Protein AF-A0A7K0P2C0-F1 (afdb_monomer)

Sequence (47 aa):
IEVHLSNPASREEFRHLSVVSAVATGTIAGFGVESYLLALRAIAAGV

Foldseek 3Di:
DAEEQQAQCVDDPVSPDDPCCVPDPHYFHHNHPCRVVVVVVVVVVVD

Mean predicted aligned error: 1.85 Å

pLDDT: mean 97.74, std 2.55, range [81.31, 98.75]

Nearest PDB structures (foldseek):
  3n59-assembly2_N  TM=9.822E-01  e=4.107E-04  Mycobacterium tuberculosis
  3n7a-assembly1_C  TM=9.872E-01  e=5.056E-04  Mycobacterium tuberculosis
  6smf-assembly1_A  TM=9.787E-01  e=8.214E-04  Zymomonas mobilis subsp. mobilis ZM4 = ATCC 31821
  2uyg-assembly1_D  TM=1.002E+00  e=2.861E-03  Thermus thermophilus HB8
  3lwz-assembly1_C  TM=9.619E-01  e=6.573E-03  Yersinia pestis CO92

Radius of gyration: 10.91 Å; Cα contacts (8 Å, |Δi|>4): 58; chains: 1; bounding box: 28×12×23 Å

Secondary structure (DSSP, 8-state):
-EEESS-GGGS-GGGS--SSTTTSS-EEESSTTHHHHHHHHHHHTT-

Structure (mmCIF, N/CA/C/O backbone):
data_AF-A0A7K0P2C0-F1
#
_entry.id   AF-A0A7K0P2C0-F1
#
loop_
_atom_site.group_PDB
_atom_site.id
_atom_site.type_symbol
_atom_site.label_atom_id
_atom_site.label_alt_id
_atom_site.label_comp_id
_atom_site.label_asym_id
_atom_site.label_entity_id
_atom_site.label_seq_id
_atom_site.pdbx_PDB_ins_code
_atom_site.Cartn_x
_atom_site.Cartn_y
_atom_site.Cartn_z
_atom_site.occupancy
_atom_site.B_iso_or_equiv
_atom_site.auth_seq_id
_atom_site.auth_comp_id
_atom_site.auth_asym_id
_atom_site.auth_atom_id
_atom_site.pdbx_PDB_model_num
ATOM 1 N N . ILE A 1 1 ? -2.153 1.695 7.072 1.00 97.75 1 ILE A N 1
ATOM 2 C CA . ILE A 1 1 ? -2.242 0.954 5.789 1.00 97.75 1 ILE A CA 1
ATOM 3 C C . ILE A 1 1 ? -1.319 1.609 4.770 1.00 97.75 1 ILE A C 1
ATOM 5 O O . ILE A 1 1 ? -1.427 2.810 4.561 1.00 97.75 1 ILE A O 1
ATOM 9 N N . GLU A 1 2 ? -0.394 0.847 4.194 1.00 98.56 2 GLU A N 1
ATOM 10 C CA . GLU A 1 2 ? 0.481 1.261 3.092 1.00 98.56 2 GLU A CA 1
ATOM 11 C C . GLU A 1 2 ? -0.206 1.006 1.743 1.00 98.56 2 GLU A C 1
ATOM 13 O O . GLU A 1 2 ? -0.890 -0.004 1.571 1.00 98.56 2 GLU A O 1
ATOM 18 N N . VAL A 1 3 ? -0.036 1.921 0.784 1.00 98.69 3 VAL A N 1
ATOM 19 C CA . VAL A 1 3 ? -0.744 1.891 -0.503 1.00 98.69 3 VAL A CA 1
ATOM 20 C C . VAL A 1 3 ? 0.228 2.021 -1.670 1.00 98.69 3 VAL A C 1
ATOM 22 O O . VAL A 1 3 ? 1.029 2.952 -1.715 1.00 98.69 3 VAL A O 1
ATOM 25 N N . HIS A 1 4 ? 0.082 1.136 -2.659 1.00 98.75 4 HIS A N 1
ATOM 26 C CA . HIS A 1 4 ? 0.759 1.204 -3.955 1.00 98.75 4 HIS A CA 1
ATOM 27 C C . HIS A 1 4 ? -0.257 1.139 -5.101 1.00 98.75 4 HIS A C 1
ATOM 29 O O . HIS A 1 4 ? -1.162 0.300 -5.107 1.00 98.75 4 HIS A O 1
ATOM 35 N N . LEU A 1 5 ? -0.100 2.004 -6.110 1.00 98.62 5 LEU A N 1
ATOM 36 C CA . LEU A 1 5 ? -0.964 1.980 -7.297 1.00 98.62 5 LEU A CA 1
ATOM 37 C C . LEU A 1 5 ? -0.656 0.752 -8.169 1.00 98.62 5 LEU A C 1
ATOM 39 O O . LEU A 1 5 ? -1.543 -0.030 -8.495 1.00 98.62 5 LEU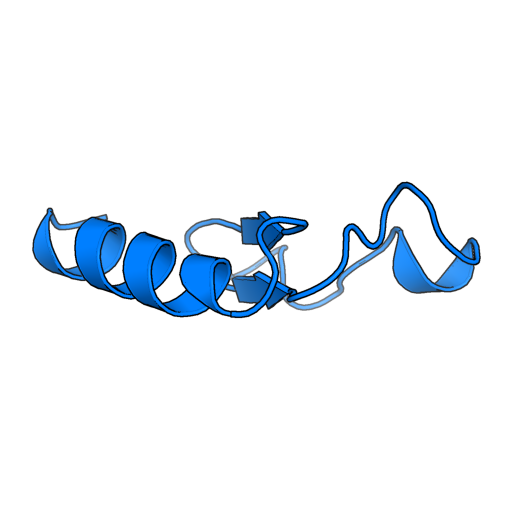 A O 1
ATOM 43 N N . SER A 1 6 ? 0.615 0.560 -8.530 1.00 98.50 6 SER A N 1
ATOM 44 C CA . SER A 1 6 ? 1.087 -0.649 -9.219 1.00 98.50 6 SER A CA 1
ATOM 45 C C . SER A 1 6 ? 1.358 -1.780 -8.228 1.00 98.50 6 SER A C 1
ATOM 47 O O . SER A 1 6 ? 1.467 -1.520 -7.035 1.00 98.50 6 SER A O 1
ATOM 49 N N . ASN A 1 7 ? 1.537 -3.011 -8.711 1.00 98.31 7 ASN A N 1
ATOM 50 C CA . ASN A 1 7 ? 2.031 -4.120 -7.895 1.00 98.31 7 ASN A CA 1
ATOM 51 C C . ASN A 1 7 ? 3.575 -4.072 -7.825 1.00 98.31 7 ASN A C 1
ATOM 53 O O . ASN A 1 7 ? 4.218 -4.330 -8.845 1.00 98.31 7 ASN A O 1
ATOM 57 N N . PRO A 1 8 ? 4.201 -3.745 -6.676 1.00 98.31 8 PRO A N 1
ATOM 58 C CA . PRO A 1 8 ? 5.657 -3.720 -6.566 1.00 98.31 8 PRO A CA 1
ATOM 59 C C . PRO A 1 8 ? 6.300 -5.095 -6.785 1.00 98.31 8 PRO A C 1
ATOM 61 O O . PRO A 1 8 ? 7.401 -5.152 -7.318 1.00 98.31 8 PRO A O 1
ATOM 64 N N . ALA A 1 9 ? 5.605 -6.194 -6.468 1.00 97.62 9 ALA A N 1
ATOM 65 C CA . ALA A 1 9 ? 6.124 -7.555 -6.630 1.00 97.62 9 ALA A CA 1
ATOM 66 C C . ALA A 1 9 ? 6.237 -8.006 -8.100 1.00 97.62 9 ALA A C 1
ATOM 68 O O . ALA A 1 9 ? 6.949 -8.958 -8.399 1.00 97.62 9 ALA A O 1
ATOM 69 N N . SER A 1 10 ? 5.557 -7.331 -9.035 1.00 98.12 10 SER A N 1
ATOM 70 C CA . SER A 1 10 ? 5.645 -7.616 -10.478 1.00 98.12 10 SER A CA 1
ATOM 71 C C . SER A 1 10 ? 6.578 -6.649 -11.216 1.00 98.12 10 SER A C 1
ATOM 73 O O . SER A 1 10 ? 6.440 -6.446 -12.423 1.00 98.12 10 SER A O 1
ATOM 75 N N . ARG A 1 11 ? 7.452 -5.963 -10.478 1.00 98.19 11 ARG A N 1
ATOM 76 C CA . ARG A 1 11 ? 8.287 -4.862 -10.962 1.00 98.19 11 ARG A CA 1
ATOM 77 C C . ARG A 1 11 ? 9.763 -5.105 -10.642 1.00 98.19 11 ARG A C 1
ATOM 79 O O . ARG A 1 11 ? 10.151 -6.220 -10.314 1.00 98.19 11 ARG A O 1
ATOM 86 N N . GLU A 1 12 ? 10.595 -4.081 -10.803 1.00 98.62 12 GLU A N 1
ATOM 87 C CA . GLU A 1 12 ? 12.026 -4.120 -10.501 1.00 98.62 12 GLU A CA 1
ATOM 88 C C . GLU A 1 12 ? 12.283 -4.619 -9.064 1.00 98.62 12 GLU A C 1
ATOM 90 O O . GLU A 1 12 ? 11.582 -4.208 -8.139 1.00 98.62 12 GLU A O 1
ATOM 95 N N . GLU A 1 13 ? 13.304 -5.462 -8.870 1.00 98.44 13 GLU A N 1
ATOM 96 C CA . GLU A 1 13 ? 13.594 -6.165 -7.603 1.00 98.44 13 GLU A CA 1
ATOM 97 C C . GLU A 1 13 ? 13.658 -5.234 -6.385 1.00 98.44 13 GLU A C 1
ATOM 99 O O . GLU A 1 13 ? 13.095 -5.528 -5.332 1.00 98.44 13 GLU A O 1
ATOM 104 N N . PHE A 1 14 ? 14.249 -4.046 -6.542 1.00 98.06 14 PHE A N 1
ATOM 105 C CA . PHE A 1 14 ? 14.369 -3.080 -5.446 1.00 98.06 14 PHE A CA 1
ATOM 106 C C . PHE A 1 14 ? 13.018 -2.574 -4.906 1.00 98.06 14 PHE A C 1
ATOM 108 O O . PHE A 1 14 ? 12.979 -1.954 -3.848 1.00 98.06 14 PHE A O 1
ATOM 115 N N . ARG A 1 15 ? 11.906 -2.802 -5.619 1.00 98.25 15 ARG A N 1
ATOM 116 C CA . ARG A 1 15 ? 10.553 -2.415 -5.190 1.00 98.25 15 ARG A CA 1
ATOM 117 C C . ARG A 1 15 ? 9.839 -3.502 -4.396 1.00 98.25 15 ARG A C 1
ATOM 119 O O . ARG A 1 15 ? 8.781 -3.229 -3.839 1.00 98.25 15 ARG A O 1
ATOM 126 N N . HIS A 1 16 ? 10.370 -4.722 -4.366 1.00 98.06 16 HIS A N 1
ATOM 127 C CA . HIS A 1 16 ? 9.705 -5.862 -3.726 1.00 98.06 16 HIS A CA 1
ATOM 128 C C . HIS A 1 16 ? 9.715 -5.737 -2.200 1.00 98.06 16 HIS A C 1
ATOM 130 O O . HIS A 1 16 ? 8.823 -6.259 -1.537 1.00 98.06 16 HIS A O 1
ATOM 136 N N . LEU A 1 17 ? 10.697 -5.014 -1.650 1.00 97.38 17 LEU A N 1
ATOM 137 C CA . LEU A 1 17 ? 10.839 -4.778 -0.219 1.00 97.38 17 LEU A CA 1
ATOM 138 C C . LEU A 1 17 ? 10.396 -3.360 0.154 1.00 97.38 17 LEU A C 1
ATOM 140 O O . LEU A 1 17 ? 11.049 -2.378 -0.196 1.00 97.38 17 LEU A O 1
ATOM 144 N N . SER A 1 18 ? 9.327 -3.262 0.941 1.00 97.81 18 SER A N 1
ATOM 145 C CA . SER A 1 18 ? 8.975 -2.025 1.634 1.00 97.81 18 SER A CA 1
ATOM 146 C C . SER A 1 18 ? 9.527 -2.035 3.054 1.00 97.81 18 SER A C 1
ATOM 148 O O . SER A 1 18 ? 9.232 -2.929 3.846 1.00 97.81 18 SER A O 1
ATOM 150 N N . VAL A 1 19 ? 10.287 -0.998 3.398 1.00 97.62 19 VAL A N 1
ATOM 151 C CA . VAL A 1 19 ? 10.755 -0.757 4.774 1.00 97.62 19 VAL A CA 1
ATOM 152 C C . VAL A 1 19 ? 9.662 -0.169 5.675 1.00 97.62 19 VAL A C 1
ATOM 154 O O . VAL A 1 19 ? 9.831 -0.117 6.889 1.00 97.62 19 VAL A O 1
ATOM 157 N N . VAL A 1 20 ? 8.538 0.264 5.095 1.00 97.94 20 VAL A N 1
ATOM 158 C CA . VAL A 1 20 ? 7.386 0.823 5.820 1.00 97.94 20 VAL A CA 1
ATOM 159 C C . VAL A 1 20 ? 6.395 -0.278 6.202 1.00 97.94 20 VAL A C 1
ATOM 161 O O . VAL A 1 20 ? 5.816 -0.222 7.288 1.00 97.94 20 VAL A O 1
ATOM 164 N N . SER A 1 21 ? 6.254 -1.317 5.369 1.00 97.06 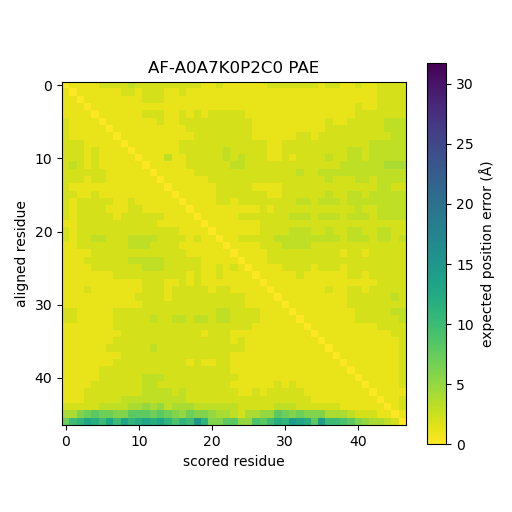21 SER A N 1
ATOM 165 C CA . SER A 1 21 ? 5.302 -2.418 5.590 1.00 97.06 21 SER A CA 1
ATOM 166 C C . SER A 1 21 ? 5.492 -3.116 6.939 1.00 97.06 21 SER A C 1
ATOM 168 O O . SER A 1 21 ? 4.523 -3.616 7.497 1.00 97.06 21 SER A O 1
ATOM 170 N N . ALA A 1 22 ? 6.707 -3.100 7.500 1.00 96.88 22 ALA A N 1
ATOM 171 C CA . ALA A 1 22 ? 7.012 -3.689 8.805 1.00 96.88 22 ALA A CA 1
ATOM 172 C C . ALA A 1 22 ? 6.269 -3.033 9.987 1.00 96.88 22 ALA A C 1
ATOM 174 O O . ALA A 1 22 ? 6.104 -3.666 11.026 1.00 96.88 22 ALA A O 1
ATOM 175 N N . VAL A 1 23 ? 5.837 -1.776 9.846 1.00 98.06 23 VAL A N 1
ATOM 176 C CA . VAL A 1 23 ? 5.120 -1.021 10.894 1.00 98.06 23 VAL A CA 1
ATOM 177 C C . VAL A 1 23 ? 3.742 -0.534 10.440 1.00 98.06 23 VAL A C 1
ATOM 179 O O . VAL A 1 23 ? 3.042 0.146 11.188 1.00 98.06 23 VAL A O 1
ATOM 182 N N . ALA A 1 24 ? 3.330 -0.866 9.216 1.00 98.00 24 ALA A N 1
ATOM 183 C CA . ALA A 1 24 ? 1.995 -0.570 8.722 1.00 98.00 24 ALA A CA 1
ATOM 184 C C . ALA A 1 24 ? 1.001 -1.649 9.178 1.00 98.00 24 ALA A C 1
ATOM 186 O O . ALA A 1 24 ? 1.315 -2.832 9.189 1.00 98.00 24 ALA A O 1
ATOM 187 N N . THR A 1 25 ? -0.246 -1.256 9.446 1.00 97.81 25 THR A N 1
ATOM 188 C CA . THR A 1 25 ? -1.363 -2.183 9.726 1.00 97.81 25 THR A CA 1
ATOM 189 C C . THR A 1 25 ? -1.580 -3.244 8.631 1.00 97.81 25 THR A C 1
ATOM 191 O O . THR A 1 25 ? -2.109 -4.318 8.885 1.00 97.81 25 THR A O 1
ATOM 194 N N . GLY A 1 26 ? -1.205 -2.932 7.390 1.00 97.25 26 GLY A N 1
ATOM 195 C CA . GLY A 1 26 ? -1.363 -3.793 6.220 1.00 97.25 26 GLY A CA 1
ATOM 196 C C . GLY A 1 26 ? -1.002 -3.044 4.939 1.00 97.25 26 GLY A C 1
ATOM 197 O O . GLY A 1 26 ? -0.875 -1.814 4.964 1.00 97.25 26 GLY A O 1
ATOM 198 N N . THR A 1 27 ? -0.876 -3.773 3.830 1.00 98.06 27 THR A N 1
ATOM 199 C CA . THR A 1 27 ? -0.460 -3.235 2.525 1.00 98.06 27 THR A CA 1
ATOM 200 C C . THR A 1 27 ? -1.487 -3.571 1.449 1.00 98.06 27 THR A C 1
ATOM 202 O O . THR A 1 27 ? -1.940 -4.709 1.349 1.00 98.06 27 THR A O 1
ATOM 205 N N . ILE A 1 28 ? -1.838 -2.582 0.623 1.00 98.50 28 ILE A N 1
ATOM 206 C CA . ILE A 1 28 ? -2.709 -2.734 -0.550 1.00 98.50 28 ILE A CA 1
ATOM 207 C C . ILE A 1 28 ? -1.930 -2.286 -1.786 1.00 98.50 28 ILE A C 1
ATOM 209 O O . ILE A 1 28 ? -1.442 -1.158 -1.844 1.00 98.50 28 ILE A 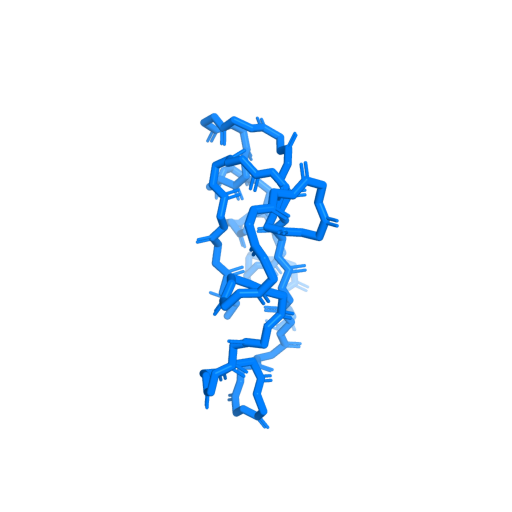O 1
ATOM 213 N N . ALA A 1 29 ? -1.812 -3.162 -2.782 1.00 98.44 29 ALA A N 1
ATOM 214 C CA . ALA A 1 29 ? -0.988 -2.929 -3.961 1.00 98.44 29 ALA A CA 1
ATOM 215 C C . ALA A 1 29 ? -1.620 -3.507 -5.233 1.00 98.44 29 ALA A C 1
ATOM 217 O O . ALA A 1 29 ? -2.191 -4.593 -5.200 1.00 98.44 29 ALA A O 1
ATOM 218 N N . GLY A 1 30 ? -1.460 -2.813 -6.363 1.00 98.62 30 GLY A N 1
ATOM 219 C CA . GLY A 1 30 ? -1.805 -3.345 -7.688 1.00 98.62 30 GLY A CA 1
ATOM 220 C C . GLY A 1 30 ? -3.208 -3.038 -8.211 1.00 98.62 30 GLY A C 1
ATOM 221 O O . GLY A 1 30 ? -3.538 -3.501 -9.299 1.00 98.62 30 GLY A O 1
ATOM 222 N N . PHE A 1 31 ? -4.009 -2.237 -7.505 1.00 98.56 31 PHE A N 1
ATOM 223 C CA . PHE A 1 31 ? -5.374 -1.880 -7.919 1.00 98.56 31 PHE A CA 1
ATOM 224 C C . PHE A 1 31 ? -5.475 -0.483 -8.556 1.00 98.56 31 PHE A C 1
ATOM 226 O O . PHE A 1 31 ? -6.562 0.072 -8.699 1.00 98.56 31 PHE A O 1
ATOM 233 N N . GLY A 1 32 ? -4.351 0.120 -8.947 1.00 98.38 32 GLY A N 1
ATOM 234 C CA . GLY A 1 32 ? -4.332 1.478 -9.482 1.00 98.38 32 GLY A CA 1
ATOM 235 C C . GLY A 1 32 ? -4.826 2.490 -8.448 1.00 98.38 32 GLY A C 1
ATOM 236 O O . GLY A 1 32 ? -4.462 2.427 -7.275 1.00 98.38 32 GLY A O 1
ATOM 237 N N . VAL A 1 33 ? -5.658 3.436 -8.880 1.00 98.31 33 VAL A N 1
ATOM 238 C CA . VAL A 1 33 ? -6.242 4.449 -7.985 1.00 98.31 33 VAL A CA 1
ATOM 239 C C . VAL A 1 33 ? -7.203 3.849 -6.95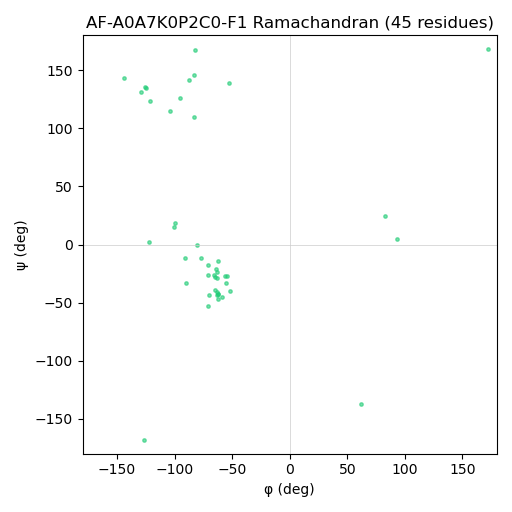2 1.00 98.31 33 VAL A C 1
ATOM 241 O O . VAL A 1 33 ? -7.314 4.380 -5.847 1.00 98.31 33 VAL A O 1
ATOM 244 N N . GLU A 1 34 ? -7.819 2.701 -7.253 1.00 98.69 34 GLU A N 1
ATOM 245 C CA . GLU A 1 34 ? -8.741 2.008 -6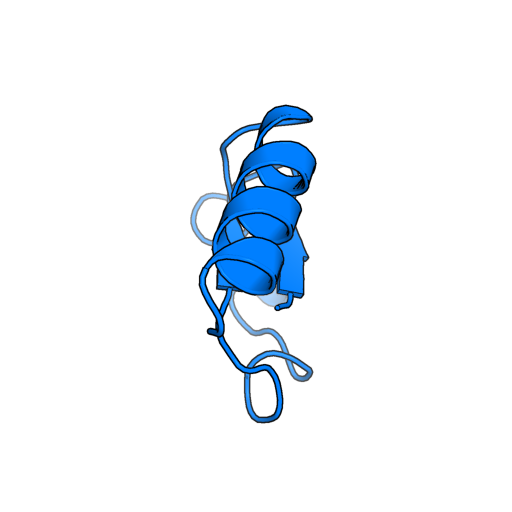.342 1.00 98.69 34 GLU A CA 1
ATOM 246 C C . GLU A 1 34 ? -8.051 1.530 -5.057 1.00 98.69 34 GLU A C 1
ATOM 248 O O . GLU A 1 34 ? -8.711 1.377 -4.028 1.00 98.69 34 GLU A O 1
ATOM 253 N N . SER A 1 35 ? -6.718 1.374 -5.058 1.00 98.75 35 SER A N 1
ATOM 254 C CA . SER A 1 35 ? -5.957 1.029 -3.851 1.00 98.75 35 SER A CA 1
ATOM 255 C C . SER A 1 35 ? -6.199 2.026 -2.704 1.00 98.75 35 SER A C 1
ATOM 257 O O . SER A 1 35 ? -6.235 1.623 -1.541 1.00 98.75 35 SER A O 1
ATOM 259 N N . TYR A 1 36 ? -6.428 3.312 -3.008 1.00 98.69 36 TYR A N 1
ATOM 260 C CA . TYR A 1 36 ? -6.771 4.312 -1.990 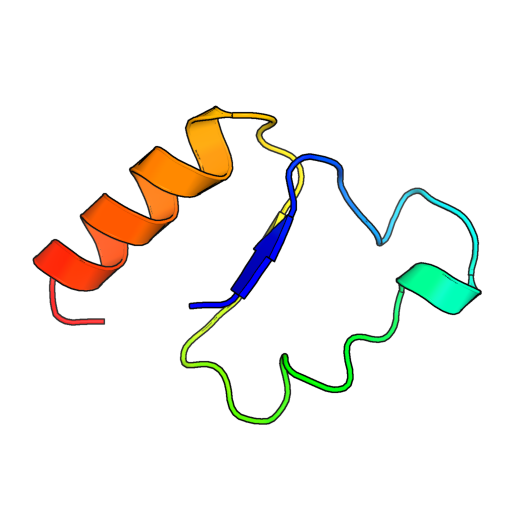1.00 98.69 36 TYR A CA 1
ATOM 261 C C . TYR A 1 36 ? -8.172 4.101 -1.415 1.00 98.69 36 TYR A C 1
ATOM 263 O O . TYR A 1 36 ? -8.352 4.170 -0.200 1.00 98.69 36 TYR A O 1
ATOM 271 N N . LEU A 1 37 ? -9.164 3.813 -2.261 1.00 98.56 37 LEU A N 1
ATOM 272 C CA . LEU A 1 37 ? -10.534 3.573 -1.804 1.00 98.56 37 LEU A CA 1
ATOM 273 C C . LEU A 1 37 ? -10.619 2.309 -0.943 1.00 98.56 3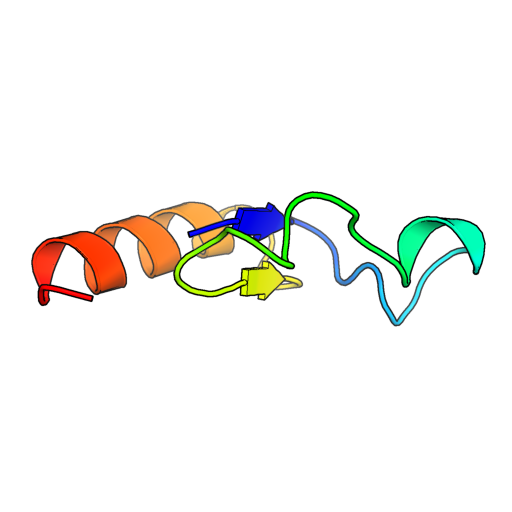7 LEU A C 1
ATOM 275 O O . LEU A 1 37 ? -11.299 2.310 0.082 1.00 98.56 37 LEU A O 1
ATOM 279 N N . LEU A 1 38 ? -9.884 1.257 -1.308 1.00 98.56 38 LEU A N 1
ATOM 280 C CA . LEU A 1 38 ? -9.772 0.042 -0.500 1.00 98.56 38 LEU A CA 1
ATOM 281 C C . LEU A 1 38 ? -9.127 0.321 0.865 1.00 98.56 38 LEU A C 1
ATOM 283 O O . LEU A 1 38 ? -9.633 -0.155 1.881 1.00 98.56 38 LEU A O 1
ATOM 287 N N . ALA A 1 39 ? -8.070 1.138 0.913 1.00 98.62 39 ALA A N 1
ATOM 288 C CA . ALA A 1 39 ? -7.434 1.526 2.172 1.00 98.62 39 ALA A CA 1
ATOM 289 C C . ALA A 1 39 ? -8.385 2.318 3.081 1.00 98.62 39 ALA A C 1
ATOM 291 O O . ALA A 1 39 ? -8.472 2.030 4.272 1.00 98.62 39 ALA A O 1
ATOM 292 N N . LEU A 1 40 ? -9.144 3.267 2.524 1.00 98.56 40 LEU A N 1
ATOM 293 C CA . LEU A 1 40 ? -10.138 4.034 3.280 1.00 98.56 40 LEU A CA 1
ATOM 294 C C . LEU A 1 40 ? -11.259 3.145 3.827 1.00 98.56 40 LEU A C 1
ATOM 296 O O . LEU A 1 40 ? -11.663 3.314 4.974 1.00 98.56 40 LEU A O 1
ATOM 300 N N . ARG A 1 41 ? -11.737 2.173 3.038 1.00 98.44 41 ARG A N 1
ATOM 301 C CA . ARG A 1 41 ? -12.740 1.197 3.496 1.00 98.44 41 ARG A CA 1
ATOM 302 C C . ARG A 1 41 ? -12.217 0.343 4.646 1.00 98.44 41 ARG A C 1
ATOM 304 O O . ARG A 1 41 ? -12.947 0.133 5.606 1.00 98.44 41 ARG A O 1
ATOM 311 N N . ALA A 1 42 ? -10.971 -0.118 4.563 1.0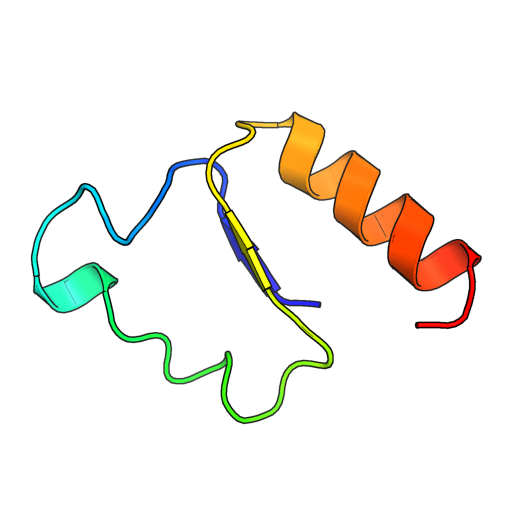0 98.19 42 ALA A N 1
ATOM 312 C CA . ALA A 1 42 ? -10.341 -0.874 5.640 1.00 98.19 42 ALA A CA 1
ATOM 313 C C . ALA A 1 42 ? -10.215 -0.028 6.920 1.00 98.19 42 ALA A C 1
ATOM 315 O O . ALA A 1 42 ? -10.652 -0.459 7.979 1.00 98.19 42 ALA A O 1
ATOM 316 N N . ILE A 1 43 ? -9.746 1.219 6.819 1.00 98.12 43 ILE A N 1
ATOM 317 C CA . ILE A 1 43 ? -9.673 2.132 7.974 1.00 98.12 43 ILE A CA 1
ATOM 318 C C . ILE A 1 43 ? -11.063 2.360 8.590 1.00 98.12 43 ILE A C 1
ATOM 320 O O . ILE A 1 43 ? -11.228 2.281 9.804 1.00 98.12 43 ILE A O 1
ATOM 324 N N . ALA A 1 44 ? -12.087 2.596 7.765 1.00 98.38 44 ALA A N 1
ATOM 325 C CA . ALA A 1 44 ? -13.458 2.786 8.240 1.00 98.38 44 ALA A CA 1
ATOM 326 C C . ALA A 1 44 ? -14.046 1.528 8.908 1.00 98.38 44 ALA A C 1
ATOM 328 O O . ALA A 1 44 ? -14.900 1.645 9.783 1.00 98.38 44 ALA A O 1
ATOM 329 N N . ALA A 1 45 ? -13.585 0.337 8.516 1.00 97.62 45 ALA A N 1
ATOM 330 C CA . ALA A 1 45 ? -13.971 -0.938 9.116 1.00 97.62 45 ALA A CA 1
ATOM 331 C C . ALA A 1 45 ? -13.226 -1.254 10.429 1.00 97.62 45 ALA A C 1
ATOM 333 O O . ALA A 1 45 ? -13.493 -2.291 11.034 1.00 97.62 45 ALA A O 1
ATOM 334 N N . GLY A 1 46 ? -12.327 -0.373 10.885 1.00 93.62 46 GLY A N 1
ATOM 335 C CA . GLY A 1 46 ? -11.607 -0.523 12.151 1.00 93.62 46 GLY A CA 1
ATOM 336 C C . GLY A 1 46 ? -10.377 -1.425 12.074 1.0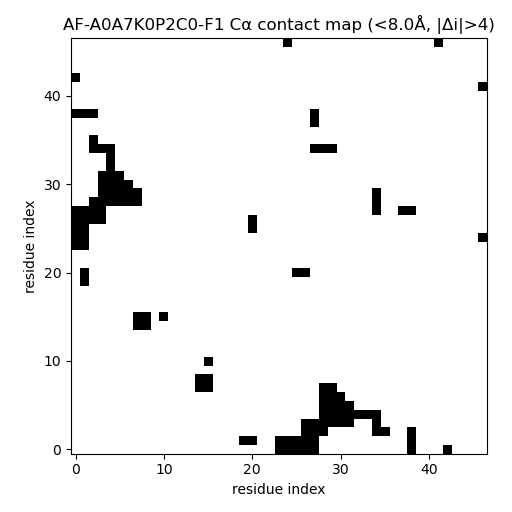0 93.62 46 GLY A C 1
ATOM 337 O O . GLY A 1 46 ? -9.995 -1.999 13.092 1.00 93.62 46 GLY A O 1
ATOM 338 N N . VAL A 1 47 ? -9.791 -1.566 10.880 1.00 81.31 47 VAL A N 1
ATOM 339 C CA . VAL A 1 47 ? -8.486 -2.217 10.692 1.00 81.31 47 VAL A CA 1
ATOM 340 C C . VAL A 1 47 ? -7.376 -1.329 11.244 1.00 81.31 47 VAL A C 1
ATOM 342 O O . VAL A 1 47 ? -7.345 -0.127 10.888 1.00 81.31 47 VAL A O 1
#

Solvent-accessible surface area (backbone atoms only — not comparable to full-atom values): 2831 Å² total; per-residue (Å²): 99,44,75,32,41,59,44,42,80,83,51,63,75,82,50,57,66,63,88,60,59,82,79,33,87,42,77,38,62,48,53,39,78,52,22,56,58,54,48,51,52,41,48,75,71,71,103